Protein AF-A0A821SEG6-F1 (afdb_monomer)

Foldseek 3Di:
DDDDDDDDDDDPPDDPDPPPPVPPPPPPDPDQDDDPVLVVQLVVQLVVLVVPDDPVDDCPDPVSVVVVVVSNVVSNVVSSCRSPPPDPPPD

Structure (mmCIF, N/CA/C/O backbone):
data_AF-A0A821SEG6-F1
#
_entry.id   AF-A0A821SEG6-F1
#
loop_
_atom_site.group_PDB
_atom_site.id
_atom_site.type_symbol
_atom_site.label_atom_id
_atom_site.label_alt_id
_atom_site.label_comp_id
_atom_site.label_asym_id
_atom_site.label_entity_id
_atom_site.label_seq_id
_atom_site.pdbx_PDB_ins_code
_atom_site.Cartn_x
_atom_site.Cartn_y
_atom_site.Cartn_z
_atom_site.occupancy
_atom_site.B_iso_or_equiv
_atom_site.auth_seq_id
_atom_site.auth_comp_id
_atom_site.auth_asym_id
_atom_site.auth_atom_id
_atom_site.pdbx_PDB_model_num
ATOM 1 N N . HIS A 1 1 ? -29.542 -55.838 9.404 1.00 34.75 1 HIS A N 1
ATOM 2 C CA . HIS A 1 1 ? -28.851 -56.261 10.639 1.00 34.75 1 HIS A CA 1
ATOM 3 C C . HIS A 1 1 ? -27.351 -56.120 10.417 1.00 34.75 1 HIS A C 1
ATOM 5 O O . HIS A 1 1 ? -26.8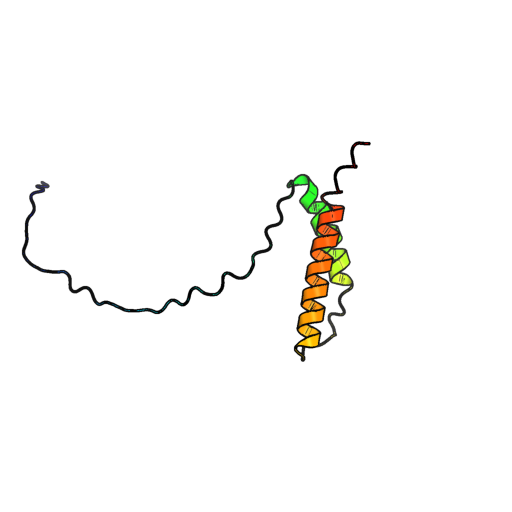72 -56.706 9.453 1.00 34.75 1 HIS A O 1
ATOM 11 N N . PRO A 1 2 ? -26.619 -55.324 11.213 1.00 41.41 2 PRO A N 1
ATOM 12 C CA . PRO A 1 2 ? -25.165 -55.306 11.169 1.00 41.41 2 PRO A CA 1
ATOM 13 C C . PRO A 1 2 ? -24.617 -56.458 12.023 1.00 41.41 2 PRO A C 1
ATOM 15 O O . PRO A 1 2 ? -25.179 -56.796 13.064 1.00 41.41 2 PRO A O 1
ATOM 18 N N . THR A 1 3 ? -23.507 -57.058 11.611 1.00 45.03 3 THR A N 1
ATOM 19 C CA . THR A 1 3 ? -22.659 -57.852 12.506 1.00 45.03 3 THR A CA 1
ATOM 20 C C . THR A 1 3 ? -21.212 -57.588 12.114 1.00 45.03 3 THR A C 1
ATOM 22 O O . THR A 1 3 ? -20.798 -57.841 10.987 1.00 45.03 3 THR A O 1
ATOM 25 N N . ILE A 1 4 ? -20.488 -56.977 13.046 1.00 48.53 4 ILE A N 1
ATOM 26 C CA . ILE A 1 4 ? -19.050 -56.717 13.005 1.00 48.53 4 ILE A CA 1
ATOM 27 C C . ILE A 1 4 ? -18.338 -57.997 13.463 1.00 48.53 4 ILE A C 1
ATOM 29 O O . ILE A 1 4 ? -18.747 -58.583 14.463 1.00 48.53 4 ILE A O 1
ATOM 33 N N . GLY A 1 5 ? -17.270 -58.405 12.770 1.00 43.69 5 GLY A N 1
ATOM 34 C CA . GLY A 1 5 ? -16.435 -59.543 13.179 1.00 43.69 5 GLY A CA 1
ATOM 35 C C . GLY A 1 5 ? -15.379 -59.959 12.150 1.00 43.69 5 GLY 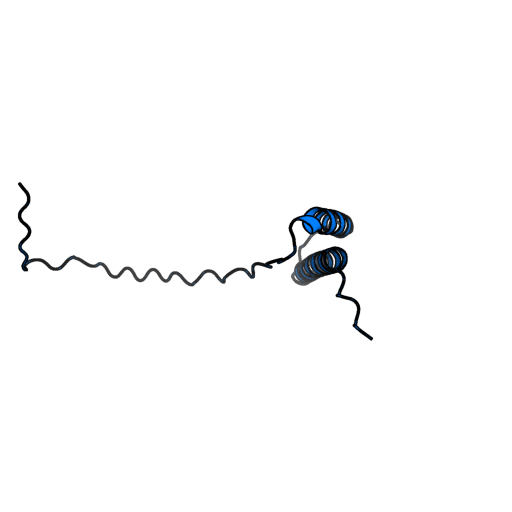A C 1
ATOM 36 O O . GLY A 1 5 ? -15.506 -60.988 11.507 1.00 43.69 5 GLY A O 1
ATOM 37 N N . THR A 1 6 ? -14.371 -59.104 11.992 1.00 50.88 6 THR A N 1
ATOM 38 C CA . THR A 1 6 ? -13.025 -59.250 11.386 1.00 50.88 6 THR A CA 1
ATOM 39 C C . THR A 1 6 ? -12.439 -60.664 11.159 1.00 50.88 6 THR A C 1
ATOM 41 O O . THR A 1 6 ? -12.417 -61.446 12.101 1.00 50.88 6 THR A O 1
ATOM 44 N N . PHE A 1 7 ? -11.799 -60.927 10.002 1.00 41.69 7 PHE A N 1
ATOM 45 C CA . PHE A 1 7 ? -10.322 -61.039 9.834 1.00 41.69 7 PHE A CA 1
ATOM 46 C C . PHE A 1 7 ? -9.902 -61.608 8.451 1.00 41.69 7 PHE A C 1
ATOM 48 O O . PHE A 1 7 ? -10.261 -62.722 8.097 1.00 41.69 7 PHE A O 1
ATOM 55 N N . SER A 1 8 ? -9.014 -60.864 7.775 1.00 45.00 8 SER A N 1
ATOM 56 C CA . SER A 1 8 ? -7.942 -61.303 6.853 1.00 45.00 8 SER A CA 1
ATOM 57 C C . SER A 1 8 ? -8.265 -61.883 5.464 1.00 45.00 8 SER A C 1
ATOM 59 O O . SER A 1 8 ? -8.901 -62.922 5.335 1.00 45.00 8 SER A O 1
ATOM 61 N N . GLY A 1 9 ? -7.682 -61.284 4.412 1.00 49.72 9 GLY A N 1
ATOM 62 C CA . GLY A 1 9 ? -7.525 -61.997 3.138 1.00 49.72 9 GLY A CA 1
ATOM 63 C C . GLY A 1 9 ? -6.896 -61.264 1.954 1.00 49.72 9 GLY A C 1
ATOM 64 O O . GLY A 1 9 ? -6.147 -61.890 1.213 1.00 49.72 9 GLY A O 1
ATOM 65 N N . HIS A 1 10 ? -7.125 -59.962 1.756 1.00 53.62 10 HIS A N 1
ATOM 66 C CA . HIS A 1 10 ? -6.588 -59.268 0.576 1.00 53.62 10 HIS A CA 1
ATOM 67 C C . HIS A 1 10 ? -5.944 -57.935 0.959 1.00 53.62 10 HIS A C 1
ATOM 69 O O . HIS A 1 10 ? -6.609 -57.020 1.439 1.00 53.62 10 HIS A O 1
ATOM 75 N N . LYS A 1 11 ? -4.618 -5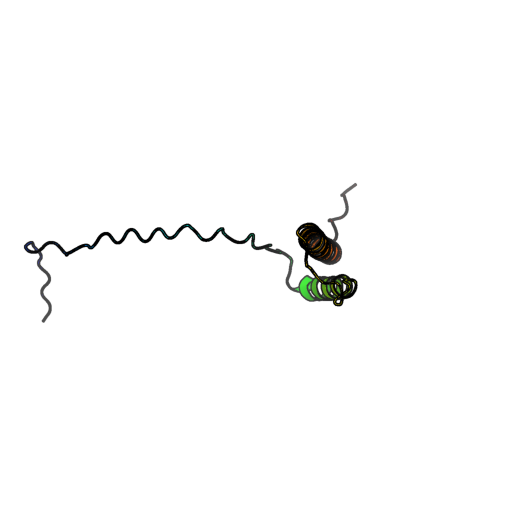7.853 0.771 1.00 56.38 11 LYS A N 1
ATOM 76 C CA . LYS A 1 11 ? -3.844 -56.610 0.881 1.00 56.38 11 LYS A CA 1
ATOM 77 C C . LYS A 1 11 ? -4.492 -55.536 -0.005 1.00 56.38 11 LYS A C 1
ATOM 79 O O . LYS A 1 11 ? -4.778 -55.838 -1.165 1.00 56.38 11 LYS A O 1
ATOM 84 N N . PRO A 1 12 ? -4.683 -54.296 0.473 1.00 52.97 12 PRO A N 1
ATOM 85 C CA . PRO A 1 12 ? -4.992 -53.200 -0.433 1.00 52.97 12 PRO A CA 1
ATOM 86 C C . PRO A 1 12 ? -3.819 -53.030 -1.409 1.00 52.97 12 PRO A C 1
ATOM 88 O O . PRO A 1 12 ? -2.660 -53.061 -0.990 1.00 52.97 12 PRO A O 1
ATOM 91 N N . LEU A 1 13 ? -4.101 -52.868 -2.706 1.00 54.31 13 LEU A N 1
ATOM 92 C CA . LEU A 1 13 ? -3.107 -52.366 -3.655 1.00 54.31 13 LEU A CA 1
ATOM 93 C C . LEU A 1 13 ? -2.815 -50.908 -3.275 1.00 54.31 13 LEU A C 1
ATOM 95 O O . LEU A 1 13 ? -3.488 -49.983 -3.723 1.00 54.31 13 LEU A O 1
ATOM 99 N N . THR A 1 14 ? -1.849 -50.699 -2.387 1.00 50.38 14 THR A N 1
ATOM 100 C CA . THR A 1 14 ? -1.284 -49.377 -2.139 1.00 50.38 14 THR A CA 1
ATOM 101 C C . THR A 1 14 ? -0.314 -49.091 -3.271 1.00 50.38 14 THR A C 1
ATOM 103 O O . THR A 1 14 ? 0.780 -49.651 -3.320 1.00 50.38 14 THR A O 1
ATOM 106 N N . PHE A 1 15 ? -0.730 -48.253 -4.214 1.00 48.78 15 PHE A N 1
ATOM 107 C CA . PHE A 1 15 ? 0.216 -47.613 -5.112 1.00 48.78 15 PHE A CA 1
ATOM 108 C C . PHE A 1 15 ? 0.923 -46.518 -4.318 1.00 48.78 15 PHE A C 1
ATOM 110 O O . PHE A 1 15 ? 0.296 -45.546 -3.897 1.00 48.78 15 PHE A O 1
ATOM 117 N N . ASP A 1 16 ? 2.220 -46.704 -4.091 1.00 52.09 16 ASP A N 1
ATOM 118 C CA . ASP A 1 16 ? 3.107 -45.667 -3.581 1.00 52.09 16 ASP A CA 1
ATOM 119 C C . ASP A 1 16 ? 3.295 -44.639 -4.702 1.00 52.09 16 ASP A C 1
ATOM 121 O O . ASP A 1 16 ? 4.132 -44.796 -5.592 1.00 52.09 16 ASP A O 1
ATOM 125 N N . ILE A 1 17 ? 2.440 -43.617 -4.738 1.00 49.38 17 ILE A N 1
ATOM 126 C CA . ILE A 1 17 ? 2.700 -42.461 -5.588 1.00 49.38 17 ILE A CA 1
ATOM 127 C C . ILE A 1 17 ? 3.570 -41.534 -4.752 1.00 49.38 17 ILE A C 1
ATOM 129 O O . ILE A 1 17 ? 3.065 -40.773 -3.927 1.00 49.38 17 ILE A O 1
ATOM 133 N N . SER A 1 18 ? 4.885 -41.585 -4.970 1.00 52.12 18 SER A N 1
ATOM 134 C CA . SER A 1 18 ? 5.784 -40.515 -4.543 1.00 52.12 18 SER A CA 1
ATOM 135 C C . SER A 1 18 ? 5.464 -39.260 -5.357 1.00 52.12 18 SER A C 1
ATOM 137 O O . SER A 1 18 ? 6.192 -38.882 -6.271 1.00 52.12 18 SER A O 1
ATOM 139 N N . ILE A 1 19 ? 4.344 -38.604 -5.053 1.00 47.28 19 ILE A N 1
ATOM 140 C CA . ILE A 1 19 ? 4.176 -37.209 -5.428 1.00 47.28 19 ILE A CA 1
ATOM 141 C C . ILE A 1 19 ? 5.099 -36.476 -4.476 1.00 47.28 19 ILE A C 1
ATOM 143 O O . ILE A 1 19 ? 4.753 -36.237 -3.320 1.00 47.28 19 ILE A O 1
ATOM 147 N N . GLY A 1 20 ? 6.300 -36.175 -4.963 1.00 48.97 20 GLY A N 1
ATOM 148 C CA . GLY A 1 20 ? 7.133 -35.122 -4.414 1.00 48.97 20 GLY A CA 1
ATOM 149 C C . GLY A 1 20 ? 6.333 -33.828 -4.452 1.00 48.97 20 GLY A C 1
ATOM 150 O O . GLY A 1 20 ? 6.478 -33.016 -5.359 1.00 48.97 20 GLY A O 1
ATOM 151 N N . ALA A 1 21 ? 5.442 -33.650 -3.481 1.00 53.41 21 ALA A N 1
ATOM 152 C CA . ALA A 1 21 ? 4.984 -32.347 -3.083 1.00 53.41 21 ALA A CA 1
ATOM 153 C C . ALA A 1 21 ? 6.184 -31.748 -2.364 1.00 53.41 21 ALA A C 1
ATOM 155 O O . ALA A 1 21 ? 6.315 -31.847 -1.144 1.00 53.41 21 ALA A O 1
ATOM 156 N N . GLU A 1 22 ? 7.106 -31.189 -3.148 1.00 51.53 22 GLU A N 1
ATOM 157 C CA . GLU A 1 22 ? 7.990 -30.162 -2.629 1.00 51.53 22 GLU A CA 1
ATOM 158 C C . GLU A 1 22 ? 7.079 -29.217 -1.831 1.00 51.53 22 GLU A C 1
ATOM 160 O O . GLU A 1 22 ? 6.069 -28.756 -2.386 1.00 51.53 22 GLU A O 1
ATOM 165 N N . PRO A 1 23 ? 7.307 -29.012 -0.521 1.00 54.94 23 PRO A N 1
ATOM 166 C CA . PRO A 1 23 ? 6.509 -28.060 0.219 1.00 54.94 23 PRO A CA 1
ATOM 167 C C . PRO A 1 23 ? 6.710 -26.732 -0.490 1.00 54.94 23 PRO A C 1
ATOM 169 O O . PRO A 1 23 ? 7.794 -26.153 -0.433 1.00 54.94 23 PRO A O 1
ATOM 172 N N . LYS A 1 24 ? 5.672 -26.286 -1.210 1.00 58.75 24 LYS A N 1
ATOM 173 C CA . LYS A 1 24 ? 5.626 -24.964 -1.825 1.00 58.75 24 LYS A CA 1
ATOM 174 C C . LYS A 1 24 ? 6.156 -24.013 -0.761 1.00 58.75 24 LYS A C 1
ATOM 176 O O . LYS A 1 24 ? 5.567 -24.023 0.326 1.00 58.75 24 LYS A O 1
ATOM 181 N N . PRO A 1 25 ? 7.264 -23.288 -1.005 1.00 52.31 25 PRO A N 1
ATOM 182 C CA . PRO A 1 25 ? 7.901 -22.503 0.035 1.00 52.31 25 PRO A CA 1
ATOM 183 C C . PRO A 1 25 ? 6.807 -21.664 0.664 1.00 52.31 25 PRO A C 1
ATOM 185 O O . PRO A 1 25 ? 6.071 -20.974 -0.052 1.00 52.31 25 PRO A O 1
ATOM 188 N N . THR A 1 26 ? 6.605 -21.853 1.969 1.00 56.19 26 THR A N 1
ATOM 189 C CA . THR A 1 26 ? 5.586 -21.147 2.732 1.00 56.19 26 THR A CA 1
ATOM 190 C C . THR A 1 26 ? 5.872 -19.678 2.514 1.00 56.19 26 THR A C 1
ATOM 192 O O . THR A 1 26 ? 6.801 -19.137 3.110 1.00 56.19 26 THR A O 1
ATOM 195 N N . SER A 1 27 ? 5.140 -19.060 1.582 1.00 53.00 27 SER A N 1
ATOM 196 C CA . SER A 1 27 ? 5.326 -17.655 1.256 1.00 53.00 27 SER A CA 1
ATOM 197 C C . SER A 1 27 ? 5.254 -16.921 2.584 1.00 53.00 27 SER A C 1
ATOM 199 O O . SER A 1 27 ? 4.271 -17.144 3.302 1.00 53.00 27 SER A O 1
ATOM 201 N N . PRO A 1 28 ? 6.270 -16.127 2.955 1.00 57.03 28 PRO A N 1
ATOM 202 C CA . PRO A 1 28 ? 6.297 -15.478 4.251 1.00 57.03 28 PRO A CA 1
ATOM 203 C C . PRO A 1 28 ? 5.040 -14.617 4.363 1.00 57.03 28 PRO A C 1
ATOM 205 O O . PRO A 1 28 ? 4.904 -13.579 3.718 1.00 57.03 28 PRO A O 1
ATOM 208 N N . ARG A 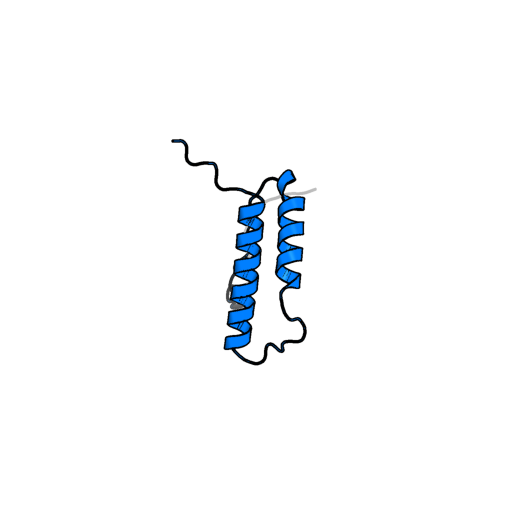1 29 ? 4.055 -15.108 5.119 1.00 57.62 29 ARG A N 1
ATOM 209 C CA . ARG A 1 29 ? 2.834 -14.364 5.396 1.00 57.62 29 ARG A CA 1
ATOM 210 C C . ARG A 1 29 ? 3.180 -13.400 6.508 1.00 57.62 29 ARG A C 1
ATOM 212 O O . ARG A 1 29 ? 3.404 -13.813 7.643 1.00 57.62 29 ARG A O 1
ATOM 219 N N . ILE A 1 30 ? 3.220 -12.118 6.171 1.00 61.22 30 ILE A N 1
ATOM 220 C CA . ILE A 1 30 ? 3.320 -11.055 7.163 1.00 61.22 30 ILE A CA 1
ATOM 221 C C . ILE A 1 30 ? 2.025 -11.096 7.981 1.00 61.22 30 ILE A C 1
ATOM 223 O O . ILE A 1 30 ? 0.954 -10.744 7.489 1.00 61.22 30 ILE A O 1
ATOM 227 N N . SER A 1 31 ? 2.114 -11.588 9.216 1.00 62.97 31 SER A N 1
ATOM 228 C CA . SER A 1 31 ? 1.002 -11.577 10.164 1.00 62.97 31 SER A CA 1
ATOM 229 C C . SER A 1 31 ? 1.055 -10.279 10.959 1.00 62.97 31 SER A C 1
ATOM 231 O O . SER A 1 31 ? 1.967 -10.068 11.758 1.00 62.97 31 SER A O 1
ATOM 233 N N . LEU A 1 32 ? 0.096 -9.388 10.720 1.00 68.25 32 LEU A N 1
ATOM 234 C CA . LEU A 1 32 ? -0.044 -8.143 11.470 1.00 68.25 32 LEU A CA 1
ATOM 235 C C . LEU A 1 32 ? -1.024 -8.378 12.620 1.00 68.25 32 LEU A C 1
ATOM 237 O O . LEU A 1 32 ? -2.226 -8.508 12.401 1.00 68.25 32 LEU A O 1
ATOM 241 N N . ASN A 1 33 ? -0.510 -8.447 13.848 1.00 67.12 33 ASN A N 1
ATOM 242 C CA . ASN A 1 33 ? -1.332 -8.628 15.041 1.00 67.12 33 ASN A CA 1
ATOM 243 C C . ASN A 1 33 ? -1.546 -7.281 15.741 1.00 67.12 33 ASN A C 1
ATOM 245 O O . ASN A 1 33 ? -0.740 -6.858 16.568 1.00 67.12 33 ASN A O 1
ATOM 249 N N . PHE A 1 34 ? -2.627 -6.585 15.393 1.00 72.69 34 PHE A N 1
ATOM 250 C CA . PHE A 1 34 ? -3.052 -5.380 16.099 1.00 72.69 34 PHE A CA 1
ATOM 251 C C . PHE A 1 34 ? -4.563 -5.371 16.328 1.00 72.69 34 PHE A C 1
ATOM 253 O O . PHE A 1 34 ? -5.328 -6.007 15.604 1.00 72.69 34 PHE A O 1
ATOM 260 N N . LYS A 1 35 ? -5.012 -4.647 17.363 1.00 75.19 35 LYS A N 1
ATOM 261 C CA . LYS A 1 35 ? -6.434 -4.570 17.740 1.00 75.19 35 LYS A CA 1
ATOM 262 C C . LYS A 1 35 ? -7.279 -4.085 16.558 1.00 75.19 35 LYS A C 1
ATOM 264 O O . LYS A 1 35 ? -6.917 -3.092 15.934 1.00 75.19 35 LYS A O 1
ATOM 269 N N . ALA A 1 36 ? -8.449 -4.687 16.329 1.00 75.56 36 ALA A N 1
ATOM 270 C CA . ALA A 1 36 ? -9.357 -4.310 15.235 1.00 75.56 36 ALA A CA 1
ATOM 271 C C . ALA A 1 36 ? -9.673 -2.798 15.192 1.00 75.56 36 ALA A C 1
ATOM 273 O O . ALA A 1 36 ? -9.723 -2.205 14.121 1.00 75.56 36 ALA A O 1
ATOM 274 N N . ALA A 1 37 ? -9.766 -2.136 16.352 1.00 79.50 37 ALA A N 1
ATOM 275 C CA . ALA A 1 37 ? -9.961 -0.684 16.454 1.00 79.50 37 ALA A CA 1
ATOM 276 C C . ALA A 1 37 ? -8.826 0.163 15.833 1.00 79.50 37 ALA A C 1
ATOM 278 O O . ALA A 1 37 ? -9.017 1.341 15.546 1.00 79.50 37 ALA A O 1
ATOM 279 N N . LYS A 1 38 ? -7.634 -0.411 15.632 1.00 84.00 38 LYS A N 1
AT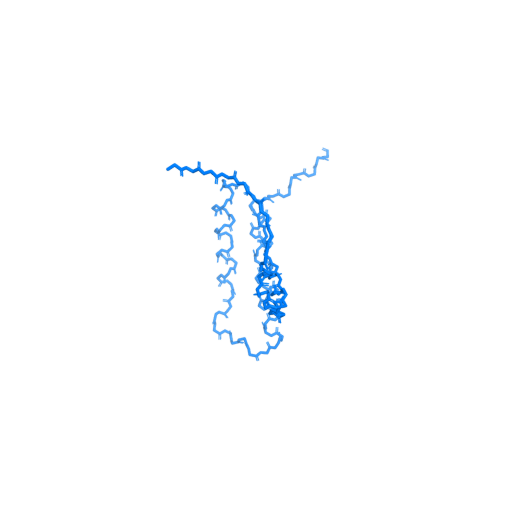OM 280 C CA . LYS A 1 38 ? -6.480 0.238 14.992 1.00 84.00 38 LYS A CA 1
ATOM 281 C C . LYS A 1 38 ? -6.406 -0.029 13.484 1.00 84.00 38 LYS A C 1
ATOM 283 O O . LYS A 1 38 ? -5.651 0.657 12.799 1.00 84.00 38 LYS A O 1
ATOM 288 N N . TRP A 1 39 ? -7.225 -0.950 12.961 1.00 85.06 39 TRP A N 1
ATOM 289 C CA . TRP A 1 39 ? -7.285 -1.290 11.535 1.00 85.06 39 TRP A CA 1
ATOM 290 C C . TRP A 1 39 ? -7.578 -0.102 10.624 1.00 85.06 39 TRP A C 1
ATOM 292 O O . TRP A 1 39 ? -6.832 0.067 9.661 1.00 85.06 39 TRP A O 1
ATOM 302 N N . PRO A 1 40 ? -8.549 0.781 10.924 1.00 88.44 40 PRO A N 1
ATOM 303 C CA . PRO A 1 40 ? -8.783 1.948 10.079 1.00 88.44 40 PRO A CA 1
ATOM 304 C C . PRO A 1 40 ? -7.551 2.858 10.001 1.00 88.44 40 PRO A C 1
ATOM 306 O O . PRO A 1 40 ? -7.181 3.302 8.920 1.00 88.44 40 PRO A O 1
ATOM 309 N N . LYS A 1 41 ? -6.860 3.078 11.129 1.00 88.38 41 LYS A N 1
ATOM 310 C CA . LYS A 1 41 ? -5.666 3.934 11.191 1.00 88.38 41 LYS A CA 1
ATOM 311 C C . LYS A 1 41 ? -4.498 3.340 10.397 1.00 88.38 41 LYS A C 1
ATOM 313 O O . LYS A 1 41 ? -3.884 4.046 9.601 1.00 88.38 41 LYS A O 1
ATOM 318 N N . PHE A 1 42 ? -4.241 2.042 10.577 1.00 90.56 42 PHE A N 1
ATOM 319 C CA . PHE A 1 42 ? -3.263 1.296 9.783 1.00 90.56 42 PHE A CA 1
ATOM 320 C C . PHE A 1 42 ? -3.578 1.396 8.287 1.00 90.56 42 PHE A C 1
ATOM 322 O O . PHE A 1 42 ? -2.718 1.780 7.498 1.00 90.56 42 PHE A O 1
ATOM 329 N N . ARG A 1 43 ? -4.823 1.087 7.899 1.00 90.31 43 ARG A N 1
ATOM 330 C CA . ARG A 1 43 ? -5.250 1.034 6.499 1.00 90.31 43 ARG A CA 1
ATOM 331 C C . ARG A 1 43 ? -5.090 2.387 5.814 1.00 90.31 43 ARG A C 1
ATOM 333 O O . ARG A 1 43 ? -4.474 2.436 4.755 1.00 90.31 43 ARG A O 1
ATOM 340 N N . THR A 1 44 ? -5.554 3.466 6.447 1.00 92.75 44 THR A N 1
ATOM 341 C CA . THR A 1 44 ? -5.410 4.831 5.922 1.00 92.75 44 THR A CA 1
ATOM 342 C C . THR A 1 44 ? -3.946 5.200 5.711 1.00 92.75 44 THR A C 1
ATOM 344 O O . THR A 1 44 ? -3.590 5.726 4.658 1.00 92.75 44 THR A O 1
ATOM 347 N N . LYS A 1 45 ? -3.072 4.904 6.682 1.00 92.81 45 LYS A N 1
ATOM 348 C CA . LYS A 1 45 ? -1.643 5.209 6.552 1.00 92.81 45 LYS A CA 1
ATOM 349 C C . LYS A 1 45 ? -0.982 4.368 5.462 1.00 92.81 45 LYS A C 1
ATOM 351 O O . LYS A 1 45 ? -0.186 4.903 4.696 1.00 92.81 45 LYS A O 1
ATOM 356 N N . LEU A 1 46 ? -1.323 3.083 5.369 1.00 93.12 46 LEU A N 1
ATOM 357 C CA . LEU A 1 46 ? -0.816 2.202 4.321 1.00 93.12 46 LEU A CA 1
ATOM 358 C C . LEU A 1 46 ? -1.220 2.714 2.935 1.00 93.12 46 LEU A C 1
ATOM 360 O O . LEU A 1 46 ? -0.359 2.831 2.074 1.00 93.12 46 LEU A O 1
ATOM 364 N N . ASP A 1 47 ? -2.487 3.086 2.732 1.00 93.12 47 ASP A N 1
ATOM 365 C CA . ASP A 1 47 ? -2.949 3.649 1.457 1.00 93.12 47 ASP A CA 1
ATOM 366 C C . ASP A 1 47 ? -2.192 4.929 1.086 1.00 93.12 47 ASP A C 1
ATOM 368 O O . ASP A 1 47 ? -1.732 5.063 -0.046 1.00 93.12 47 ASP A O 1
ATOM 372 N N . GLN A 1 48 ? -1.974 5.829 2.050 1.00 93.69 48 GLN A N 1
ATOM 373 C CA . GLN A 1 48 ? -1.164 7.031 1.834 1.00 93.69 48 GLN A CA 1
ATOM 374 C C . GLN A 1 48 ? 0.273 6.705 1.414 1.00 93.69 48 GLN A C 1
ATOM 376 O O . GLN A 1 48 ? 0.813 7.381 0.546 1.00 93.69 48 GLN A O 1
ATOM 381 N N . GLN A 1 49 ? 0.907 5.702 2.033 1.00 93.12 49 GLN A N 1
ATOM 382 C CA . GLN A 1 49 ? 2.266 5.301 1.662 1.00 93.12 49 GLN A CA 1
ATOM 383 C C . GLN A 1 49 ? 2.300 4.671 0.270 1.00 93.12 49 GLN A C 1
ATOM 385 O O . GLN A 1 49 ? 3.133 5.059 -0.539 1.00 93.12 49 GLN A O 1
ATOM 390 N N . LEU A 1 50 ? 1.361 3.775 -0.046 1.00 91.81 50 LEU A N 1
ATOM 391 C CA . LEU A 1 50 ? 1.296 3.102 -1.346 1.00 91.81 50 LEU A CA 1
ATOM 392 C C . LEU A 1 50 ? 1.073 4.075 -2.514 1.00 91.81 50 LEU A C 1
ATOM 394 O O . LEU A 1 50 ? 1.598 3.841 -3.600 1.00 91.81 50 LEU A O 1
ATOM 398 N N . MET A 1 51 ? 0.368 5.191 -2.295 1.00 92.62 51 MET A N 1
ATOM 399 C CA . MET A 1 51 ? 0.211 6.255 -3.298 1.00 92.62 51 MET A CA 1
ATOM 400 C C . MET A 1 51 ? 1.527 6.951 -3.680 1.00 92.62 51 MET A C 1
ATOM 402 O O . MET A 1 51 ? 1.596 7.555 -4.747 1.00 92.62 51 MET A O 1
ATOM 406 N N . LEU A 1 52 ? 2.567 6.872 -2.841 1.00 90.88 52 LEU A N 1
ATOM 407 C CA . LEU A 1 52 ? 3.881 7.454 -3.137 1.00 90.88 52 LEU A CA 1
ATOM 408 C C . LEU A 1 52 ? 4.668 6.630 -4.160 1.00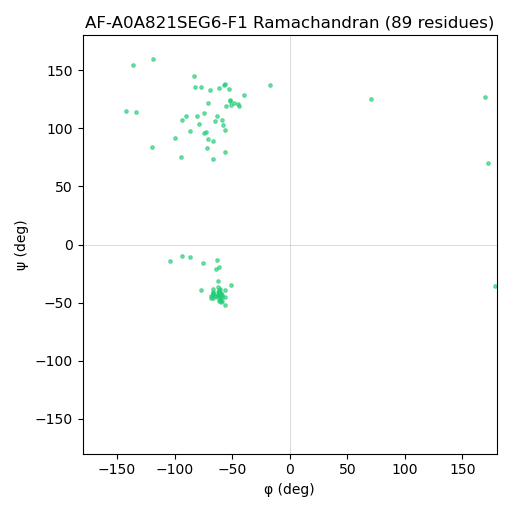 90.88 52 LEU A C 1
ATOM 410 O O . LEU A 1 52 ? 5.648 7.125 -4.719 1.00 90.88 52 LEU A O 1
ATOM 414 N N . TRP A 1 53 ? 4.263 5.382 -4.413 1.00 90.81 53 TRP A N 1
ATOM 415 C CA . TRP A 1 53 ? 4.899 4.584 -5.447 1.00 90.81 53 TRP A CA 1
ATOM 416 C C . TRP A 1 53 ? 4.573 5.132 -6.832 1.00 90.81 53 TRP A C 1
ATOM 418 O O . TRP A 1 53 ? 3.414 5.366 -7.184 1.00 90.81 53 TRP A O 1
ATOM 428 N N . ASN A 1 54 ? 5.601 5.261 -7.668 1.00 85.12 54 ASN A N 1
ATOM 429 C CA . ASN A 1 54 ? 5.402 5.590 -9.067 1.00 85.12 54 ASN A CA 1
ATOM 430 C C . ASN A 1 54 ? 4.862 4.367 -9.829 1.00 85.12 54 ASN A C 1
ATOM 432 O O . ASN A 1 54 ? 5.626 3.533 -10.309 1.00 85.12 54 ASN A O 1
ATOM 436 N N . ASN A 1 55 ? 3.541 4.296 -9.991 1.00 77.62 55 ASN A N 1
ATOM 437 C CA . ASN A 1 55 ? 2.859 3.212 -10.707 1.00 77.62 55 ASN A CA 1
ATOM 438 C C . ASN A 1 55 ? 3.212 3.120 -12.207 1.00 77.62 55 ASN A C 1
ATOM 440 O O . ASN A 1 55 ? 2.918 2.109 -12.837 1.00 77.62 55 ASN A O 1
ATOM 444 N N . PHE A 1 56 ? 3.856 4.141 -12.785 1.00 81.88 56 PHE A N 1
ATOM 445 C CA . PHE A 1 56 ? 4.350 4.101 -14.167 1.00 81.88 56 PHE A CA 1
ATOM 446 C C . PHE A 1 56 ? 5.750 3.484 -14.284 1.00 81.88 56 PHE A C 1
ATOM 448 O O . PHE A 1 56 ? 6.213 3.207 -15.394 1.00 81.88 56 PHE A O 1
ATOM 455 N N . ARG A 1 57 ? 6.438 3.264 -13.155 1.00 82.56 57 ARG A N 1
ATOM 456 C CA . ARG A 1 57 ? 7.750 2.620 -13.135 1.00 82.56 57 ARG A CA 1
ATOM 457 C C . ARG A 1 57 ? 7.595 1.138 -13.468 1.00 82.56 57 ARG A C 1
ATOM 459 O O . ARG A 1 57 ? 6.899 0.402 -12.775 1.00 82.56 57 ARG A O 1
ATOM 466 N N . ARG A 1 58 ? 8.274 0.694 -14.525 1.00 84.62 58 ARG A N 1
ATOM 467 C CA . ARG A 1 58 ? 8.319 -0.722 -14.902 1.00 84.62 58 ARG A CA 1
ATOM 468 C C . ARG A 1 58 ? 9.286 -1.476 -13.987 1.00 84.62 58 ARG A C 1
ATOM 470 O O . ARG A 1 58 ? 10.391 -1.001 -13.752 1.00 84.62 58 ARG A O 1
ATOM 477 N N . LEU A 1 59 ? 8.874 -2.648 -13.512 1.00 87.69 59 LEU A N 1
ATOM 478 C CA . LEU A 1 59 ? 9.687 -3.548 -12.689 1.00 87.69 59 LEU A CA 1
ATOM 479 C C . LEU A 1 59 ? 10.367 -4.582 -13.591 1.00 87.69 59 LEU A C 1
ATOM 481 O O . LEU A 1 59 ? 9.906 -5.715 -13.701 1.00 87.69 59 LEU A O 1
ATOM 485 N N . ASN A 1 60 ? 11.408 -4.160 -14.309 1.00 89.81 60 ASN 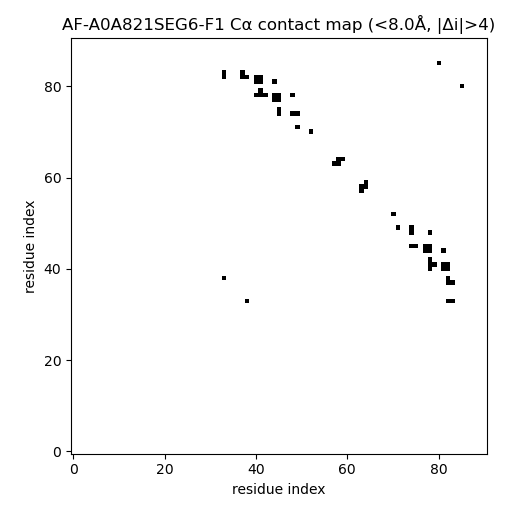A N 1
ATOM 486 C CA . ASN A 1 60 ? 12.022 -4.975 -15.364 1.00 89.81 60 ASN A CA 1
ATOM 487 C C . ASN A 1 60 ? 13.357 -5.608 -14.952 1.00 89.81 60 ASN A C 1
ATOM 489 O O . ASN A 1 60 ? 13.847 -6.492 -15.652 1.00 89.81 60 ASN A O 1
ATOM 493 N N . SER A 1 61 ? 13.959 -5.152 -13.853 1.00 92.44 61 SER A N 1
ATOM 494 C CA . SER A 1 61 ? 15.210 -5.690 -13.321 1.00 92.44 61 SER A CA 1
ATOM 495 C C . SER A 1 61 ? 15.027 -6.265 -11.916 1.00 92.44 61 SER A C 1
ATOM 497 O O . SER A 1 61 ? 14.091 -5.906 -11.202 1.00 92.44 61 SER A O 1
ATOM 499 N N . ALA A 1 62 ? 15.946 -7.143 -11.502 1.00 91.56 62 ALA A N 1
ATOM 500 C CA . ALA A 1 62 ? 15.982 -7.656 -10.131 1.00 91.56 62 ALA A CA 1
ATOM 501 C C . ALA A 1 62 ? 16.085 -6.516 -9.103 1.00 91.56 62 ALA A C 1
ATOM 503 O O . ALA A 1 62 ? 15.385 -6.537 -8.096 1.00 91.56 62 ALA A O 1
ATOM 504 N N . LEU A 1 63 ? 16.870 -5.479 -9.416 1.00 91.25 63 LEU A N 1
ATOM 505 C CA . LEU A 1 63 ? 17.006 -4.289 -8.580 1.00 91.25 63 LEU A CA 1
ATOM 506 C C . LEU A 1 63 ? 15.674 -3.537 -8.427 1.00 91.25 63 LEU A C 1
ATOM 508 O O . LEU A 1 63 ? 15.310 -3.162 -7.318 1.00 91.25 63 LEU A O 1
ATOM 512 N N . ASP A 1 64 ? 14.908 -3.361 -9.510 1.00 86.38 64 ASP A N 1
ATOM 513 C CA . ASP A 1 64 ? 13.591 -2.709 -9.430 1.00 86.38 64 ASP A CA 1
ATOM 514 C C . ASP A 1 64 ? 12.624 -3.494 -8.530 1.00 86.38 64 ASP A C 1
ATOM 516 O O . ASP A 1 64 ? 11.848 -2.904 -7.776 1.00 86.38 64 ASP A O 1
ATOM 520 N N . ILE A 1 65 ? 12.665 -4.828 -8.610 1.00 88.75 65 ILE A N 1
ATOM 521 C CA . ILE A 1 65 ? 11.835 -5.717 -7.790 1.00 88.75 65 ILE A CA 1
ATOM 522 C C . ILE A 1 65 ? 12.237 -5.615 -6.313 1.00 88.75 65 ILE A C 1
ATOM 524 O O . ILE A 1 65 ? 11.359 -5.530 -5.454 1.00 88.75 65 ILE A O 1
ATOM 528 N N . GLU A 1 66 ? 13.536 -5.586 -6.009 1.00 91.81 66 GLU A N 1
ATOM 529 C CA . GLU A 1 66 ? 14.049 -5.402 -4.646 1.00 91.81 66 GLU A CA 1
ATOM 530 C C . GLU A 1 66 ? 13.663 -4.039 -4.068 1.00 91.81 66 GLU A C 1
ATOM 532 O O . GLU A 1 66 ? 13.175 -3.961 -2.939 1.00 91.81 66 GLU A O 1
ATOM 537 N N . GLU A 1 67 ? 13.802 -2.966 -4.846 1.00 90.25 67 GLU A N 1
ATOM 538 C CA . GLU A 1 67 ? 13.383 -1.628 -4.429 1.00 90.25 67 GLU A CA 1
ATOM 539 C C . GLU A 1 67 ? 11.879 -1.560 -4.158 1.00 90.25 67 GLU A C 1
ATOM 541 O O . GLU A 1 67 ? 11.454 -0.969 -3.162 1.00 90.25 67 GLU A O 1
ATOM 546 N N . TYR A 1 68 ? 11.063 -2.201 -4.999 1.00 90.31 68 TYR A N 1
ATOM 547 C CA . TYR A 1 68 ? 9.625 -2.301 -4.766 1.00 90.31 68 TYR A CA 1
ATOM 548 C C . TYR A 1 68 ? 9.306 -3.111 -3.502 1.00 90.31 68 TYR A C 1
ATOM 550 O O . TYR A 1 68 ? 8.494 -2.683 -2.679 1.00 90.31 68 TYR A O 1
ATOM 558 N N . ALA A 1 69 ? 9.971 -4.248 -3.293 1.00 89.94 69 ALA A N 1
ATOM 559 C CA . ALA A 1 69 ? 9.794 -5.062 -2.094 1.00 89.94 69 ALA A CA 1
ATOM 560 C C . ALA A 1 69 ? 10.179 -4.290 -0.819 1.00 89.94 69 ALA A C 1
ATOM 562 O O . ALA A 1 69 ? 9.454 -4.331 0.182 1.00 89.94 69 ALA A O 1
ATOM 563 N N . MET A 1 70 ? 11.276 -3.531 -0.864 1.00 92.00 70 MET A N 1
ATOM 564 C CA . MET A 1 70 ? 11.717 -2.675 0.234 1.00 92.00 70 MET A CA 1
ATOM 565 C C . MET A 1 70 ? 10.735 -1.524 0.480 1.00 92.00 70 MET A C 1
ATOM 567 O O . MET A 1 70 ? 10.380 -1.250 1.627 1.00 92.00 70 MET A O 1
ATOM 571 N N . PHE A 1 71 ? 10.215 -0.905 -0.581 1.00 92.94 71 PHE A N 1
ATOM 572 C CA . PHE A 1 71 ? 9.167 0.108 -0.490 1.00 92.94 71 PHE A CA 1
ATOM 573 C C . PHE A 1 71 ? 7.893 -0.425 0.189 1.00 92.94 71 PHE A C 1
ATOM 575 O O . PHE A 1 71 ? 7.377 0.208 1.117 1.00 92.94 71 PHE A O 1
ATOM 582 N N . ILE A 1 72 ? 7.397 -1.597 -0.224 1.00 91.44 72 ILE A N 1
ATOM 583 C CA . ILE A 1 72 ? 6.214 -2.228 0.382 1.00 91.44 72 ILE A CA 1
ATOM 584 C C . ILE A 1 72 ? 6.471 -2.544 1.858 1.00 91.44 72 ILE A C 1
ATOM 586 O O . ILE A 1 72 ? 5.636 -2.238 2.711 1.00 91.44 72 ILE A O 1
ATOM 590 N N . THR A 1 73 ? 7.643 -3.097 2.172 1.00 90.75 73 THR A N 1
ATOM 591 C CA . THR A 1 73 ? 8.034 -3.430 3.548 1.00 90.75 73 THR A CA 1
ATOM 592 C C . THR A 1 73 ? 8.046 -2.186 4.437 1.00 90.75 73 THR A C 1
ATOM 594 O O . THR A 1 73 ? 7.399 -2.170 5.487 1.00 90.75 73 THR A O 1
ATOM 597 N N . ASN A 1 74 ? 8.689 -1.107 3.986 1.00 91.81 74 ASN A N 1
ATOM 598 C CA . ASN A 1 74 ? 8.737 0.164 4.711 1.00 91.81 74 ASN A CA 1
ATOM 599 C C . ASN A 1 74 ? 7.340 0.774 4.894 1.00 91.81 74 ASN A C 1
ATOM 601 O O . ASN A 1 74 ? 7.009 1.251 5.980 1.00 91.81 74 ASN A O 1
ATOM 605 N N . SER A 1 75 ? 6.490 0.699 3.867 1.00 92.25 75 SER A N 1
ATOM 606 C CA . SER A 1 75 ? 5.105 1.182 3.927 1.00 92.25 75 SER A CA 1
ATOM 607 C C . SER A 1 75 ? 4.295 0.463 5.012 1.00 92.25 75 SER A C 1
ATOM 609 O O . SER A 1 75 ? 3.588 1.106 5.792 1.00 92.25 75 SER A O 1
ATOM 611 N N . ILE A 1 76 ? 4.433 -0.865 5.110 1.00 90.81 76 ILE A N 1
ATOM 612 C CA . ILE A 1 76 ? 3.777 -1.681 6.141 1.00 90.81 76 ILE A CA 1
ATOM 613 C C . ILE A 1 76 ? 4.325 -1.352 7.534 1.00 90.81 76 ILE A C 1
ATOM 615 O O . ILE A 1 76 ? 3.542 -1.211 8.478 1.00 90.81 76 ILE A O 1
ATOM 619 N N . MET A 1 77 ? 5.645 -1.200 7.683 1.00 88.69 77 MET A N 1
ATOM 620 C CA . MET A 1 77 ? 6.264 -0.850 8.966 1.00 88.69 77 MET A CA 1
ATOM 621 C C . MET A 1 77 ? 5.778 0.507 9.481 1.00 88.69 77 MET A C 1
ATOM 623 O O . MET A 1 77 ? 5.335 0.599 10.627 1.00 88.69 77 MET A O 1
ATOM 627 N N . LEU A 1 78 ? 5.779 1.537 8.632 1.00 90.25 78 LEU A N 1
ATOM 628 C CA . LEU A 1 78 ? 5.307 2.878 8.989 1.00 90.25 78 LEU A CA 1
ATOM 629 C C . LEU A 1 78 ? 3.820 2.881 9.358 1.00 90.25 78 LEU A C 1
ATOM 631 O O . LEU A 1 78 ? 3.426 3.482 10.358 1.00 90.25 78 LEU A O 1
ATOM 635 N N . ALA A 1 79 ? 2.986 2.175 8.591 1.00 89.56 79 ALA A N 1
ATOM 636 C CA . ALA A 1 79 ? 1.568 2.031 8.910 1.00 89.56 79 ALA A CA 1
ATOM 637 C C . ALA A 1 79 ? 1.346 1.304 10.248 1.00 89.56 79 ALA A C 1
ATOM 639 O O . ALA A 1 79 ? 0.446 1.661 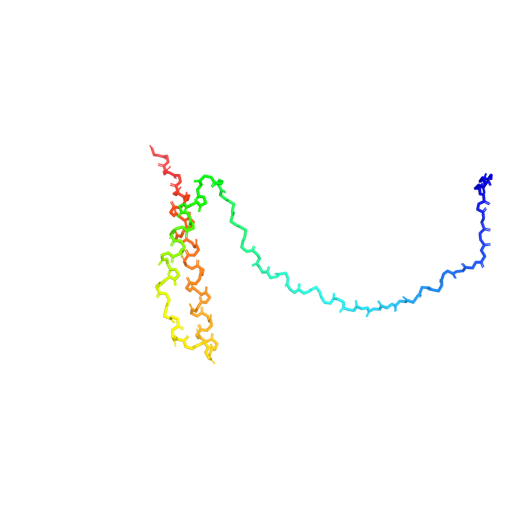11.010 1.00 89.56 79 ALA A O 1
ATOM 640 N N . THR A 1 80 ? 2.187 0.316 10.561 1.00 87.56 80 THR A N 1
ATOM 641 C CA . THR A 1 80 ? 2.132 -0.432 11.824 1.00 87.56 80 THR A CA 1
ATOM 642 C C . THR A 1 80 ? 2.532 0.439 13.012 1.00 87.56 80 THR A C 1
ATOM 644 O O . THR A 1 80 ? 1.809 0.453 14.005 1.00 87.56 80 THR A O 1
ATOM 647 N N . GLN A 1 81 ? 3.620 1.209 12.905 1.00 86.50 81 GLN A N 1
ATOM 648 C CA . GLN A 1 81 ? 4.068 2.148 13.946 1.00 86.50 81 GLN A CA 1
ATOM 649 C C . GLN A 1 81 ? 3.019 3.229 14.239 1.00 86.50 81 GLN A C 1
ATOM 651 O O . GLN A 1 81 ? 2.786 3.591 15.388 1.00 86.50 81 GLN A O 1
ATOM 656 N N . GLU A 1 82 ? 2.338 3.720 13.205 1.00 85.44 82 GLU A N 1
ATOM 657 C CA . GLU A 1 82 ? 1.267 4.705 13.359 1.00 85.44 82 GLU A CA 1
ATOM 658 C C . GLU A 1 82 ? 0.043 4.115 14.089 1.00 85.44 82 GLU A C 1
ATOM 660 O O . GLU A 1 82 ? -0.613 4.783 14.899 1.00 85.44 82 GLU A O 1
ATOM 665 N N . ALA A 1 83 ? -0.291 2.855 13.797 1.00 84.38 83 ALA A N 1
ATOM 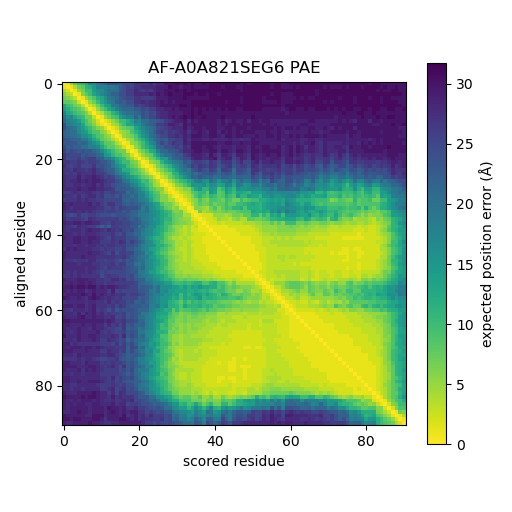666 C CA . ALA A 1 83 ? -1.433 2.150 14.374 1.00 84.38 83 ALA A CA 1
ATOM 667 C C . ALA A 1 83 ? -1.173 1.666 15.811 1.00 84.38 83 ALA A C 1
ATOM 669 O O . ALA A 1 83 ? -2.063 1.749 16.669 1.00 84.38 83 ALA A O 1
ATOM 670 N N . ILE A 1 84 ? 0.044 1.193 16.071 1.00 81.06 84 ILE A N 1
ATOM 671 C CA . ILE A 1 84 ? 0.551 0.757 17.369 1.00 81.06 84 ILE A CA 1
ATOM 672 C C . ILE A 1 84 ? 1.747 1.654 17.704 1.00 81.06 84 ILE A C 1
ATOM 674 O O . ILE A 1 84 ? 2.888 1.273 17.436 1.00 81.06 84 ILE A O 1
ATOM 678 N N . PRO A 1 85 ? 1.515 2.853 18.268 1.00 67.62 85 PRO A N 1
ATOM 679 C CA . PRO A 1 85 ? 2.628 3.650 18.750 1.00 67.62 85 PRO A CA 1
ATOM 680 C C . PRO A 1 85 ? 3.405 2.810 19.771 1.00 67.62 85 PRO A C 1
ATOM 682 O O . PRO A 1 85 ? 2.765 2.120 20.578 1.00 67.62 85 PRO A O 1
ATOM 685 N N . PRO A 1 86 ? 4.750 2.825 19.738 1.00 64.62 86 PRO A N 1
ATOM 686 C CA . PRO A 1 86 ? 5.536 2.184 20.777 1.00 64.62 86 PRO A CA 1
ATOM 687 C C . PRO A 1 86 ? 5.028 2.720 22.112 1.00 64.62 86 PRO A C 1
ATOM 689 O O . PRO A 1 86 ? 4.935 3.935 22.302 1.00 64.62 86 PRO A O 1
ATOM 692 N N . SER A 1 87 ? 4.602 1.812 22.992 1.00 60.16 87 SER A N 1
ATOM 693 C CA . SER A 1 87 ? 4.237 2.158 24.360 1.00 60.16 87 SER A CA 1
ATOM 694 C C . SER A 1 87 ? 5.358 3.020 24.915 1.00 60.16 87 SER A C 1
ATOM 696 O O . SER A 1 87 ? 6.518 2.604 24.871 1.00 60.16 87 SER A O 1
ATOM 698 N N . THR A 1 88 ? 5.004 4.232 25.336 1.00 51.84 88 THR A N 1
ATOM 699 C CA . THR A 1 88 ? 5.910 5.219 25.917 1.00 51.84 88 THR A CA 1
ATOM 700 C C . THR A 1 88 ? 6.895 4.502 26.840 1.00 51.84 88 THR A C 1
ATOM 702 O O . THR A 1 88 ? 6.435 3.710 27.670 1.00 51.84 88 THR A O 1
ATOM 705 N N . PRO A 1 89 ? 8.218 4.712 26.705 1.00 46.84 89 PRO A N 1
ATOM 706 C CA . PRO A 1 89 ? 9.147 4.207 27.699 1.00 46.84 89 PRO A CA 1
ATOM 707 C C . PRO A 1 89 ? 8.692 4.752 29.053 1.00 46.84 89 PRO A C 1
ATOM 709 O O . PRO A 1 89 ? 8.553 5.962 29.229 1.00 46.84 89 PRO A O 1
ATOM 712 N N . ILE A 1 90 ? 8.362 3.836 29.960 1.00 46.06 90 ILE A N 1
ATOM 713 C CA . ILE A 1 90 ? 8.118 4.145 31.362 1.00 46.06 90 ILE A CA 1
ATOM 714 C C . ILE A 1 90 ? 9.460 4.669 31.874 1.00 46.06 90 ILE A C 1
ATOM 716 O O . ILE A 1 90 ? 10.431 3.914 31.900 1.00 46.06 90 ILE A O 1
ATOM 720 N N . ASN A 1 91 ? 9.520 5.962 32.175 1.00 39.22 91 ASN A N 1
ATOM 721 C CA . ASN A 1 91 ? 10.638 6.609 32.848 1.00 39.22 91 ASN A CA 1
ATOM 722 C C . ASN A 1 91 ? 10.109 7.161 34.168 1.00 39.22 91 ASN A C 1
ATOM 724 O O . ASN A 1 91 ? 9.012 7.769 34.122 1.00 39.22 91 ASN A O 1
#

Solvent-accessible surface area (backbone atoms only — not comparable to full-atom values): 6107 Å² total; per-residue (Å²): 135,90,82,88,82,88,84,89,90,77,81,78,87,76,78,85,73,83,71,80,69,69,75,70,75,77,70,85,72,86,79,82,91,71,62,73,91,32,46,66,56,22,49,54,43,32,53,59,44,58,67,71,55,67,85,86,63,78,73,84,45,74,66,47,47,50,53,49,52,51,50,54,51,52,30,50,51,55,14,45,44,71,43,51,60,76,75,74,82,89,123

Sequence (91 aa):
HPTIGTFSGHKPLTFDISIGAEPKPTSPRISLNFKAAKWPKFRTKLDQQLMLWNNFRRLNSALDIEEYAMFITNSIMLATQEAIPPSTPIN

pLDDT: mean 72.41, std 18.78, range [34.75, 93.69]

Radius of gyration: 26.18 Å; Cα contacts (8 Å, |Δi|>4): 31; chains: 1; bounding box: 46×70×48 Å

Mean predicted aligned error: 15.71 Å

Secondary structure (DSSP, 8-state):
-----------------------------------GGGHHHHHHHHHHHHTTS-TTS---SHHHHHHHHHHHHHHHHHHHHHHSPPP----

Nearest PDB structures (foldseek):
  8ia0-assembly1_CX  TM=3.832E-01  e=8.089E+00  Thermochaetoides thermophila DSM 1495